Protein AF-A0AAV7LWK9-F1 (afdb_monomer_lite)

Foldseek 3Di:
DDDDDDDPDAPEDPDPDEAEDPDADEHEYEEAAADHYEEAHEYHYEYAYEAEYEYAEEAEYEYAEHYEYEYAEEYEYEYAEHYEYEYAYEYAYEYAYEYHYEYAEEYAYEYAYEYAYEYAEEYAYEYAEAYDYEYAYADDYEYAAYDDYDYNYHDDYDYNHD

Organism: Pleurodeles waltl (NCBI:txid8319)

Secondary structure (DSSP, 8-state):
----------EE---SS-EE--SSS-EEEEESSEEEEEESSEEEEEESSEEEEEESSEEEEEESSEEEEEESSEEEEEESSEEEEEESSEEEEEESSEEEEEESSEEEEEESSEEEEEESSEEEEEESSEEEEEESSEEEEEESSEEEEEESSEEEEEE---

Sequence (162 aa):
MGVESSQPWGVESSQPWGVESLRQWELKAHDNGELKARDNGELKAQDNGELKARDNGELKARDNGESKAHSNGESKAHNNGGLKAHNNGELKAHNNGELKAHNNGE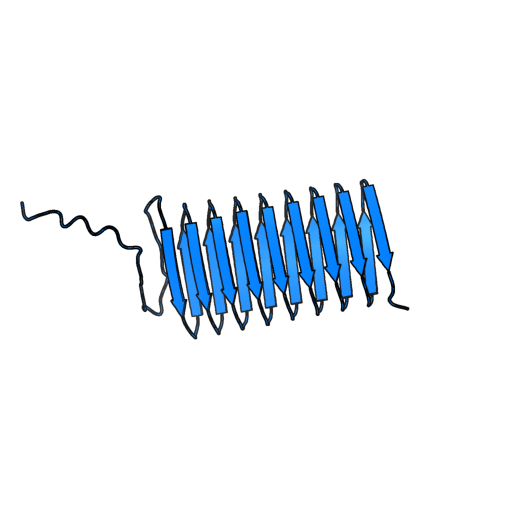LKAHNNGELKAHNNGELKAHNNGKLKAHNNGKLKAHDNGKLKAHDNGELKAHDNGS

pLDDT: mean 87.32, std 18.82, range [26.05, 98.88]

Radius of gyration: 17.47 Å; chains: 1; bounding box: 36×20×72 Å

Structure (mmCIF, N/CA/C/O backbone):
data_AF-A0AAV7LWK9-F1
#
_entry.id   AF-A0AAV7LWK9-F1
#
loop_
_atom_site.group_PDB
_atom_site.id
_atom_site.type_symbol
_atom_site.label_atom_id
_atom_site.label_alt_id
_atom_site.label_comp_id
_atom_site.label_asym_id
_atom_site.label_entity_id
_atom_site.label_seq_id
_atom_site.pdbx_PDB_ins_code
_atom_site.Cartn_x
_atom_site.Cartn_y
_atom_site.Cartn_z
_atom_site.occupancy
_atom_site.B_iso_or_equiv
_atom_site.auth_seq_id
_atom_site.auth_comp_id
_atom_site.auth_asym_id
_atom_site.auth_atom_id
_atom_site.pdbx_PDB_model_num
ATOM 1 N N . MET A 1 1 ? -11.346 1.514 47.534 1.00 40.06 1 MET A N 1
ATOM 2 C CA . MET A 1 1 ? -10.363 0.411 47.597 1.00 40.06 1 MET A CA 1
ATOM 3 C C . MET A 1 1 ? -11.119 -0.879 47.368 1.00 40.06 1 MET A C 1
ATOM 5 O O . MET A 1 1 ? -12.042 -1.154 48.119 1.00 40.06 1 MET A O 1
ATOM 9 N N . GLY A 1 2 ? -10.805 -1.593 46.293 1.00 26.05 2 GLY A N 1
ATOM 10 C CA . GLY A 1 2 ? -11.549 -2.780 45.882 1.00 26.05 2 GLY A CA 1
ATOM 11 C C . GLY A 1 2 ? -10.936 -3.384 44.629 1.00 26.05 2 GLY A C 1
ATOM 12 O O . GLY A 1 2 ? -11.475 -3.205 43.551 1.00 26.05 2 GLY A O 1
ATOM 13 N N . VAL A 1 3 ? -9.773 -4.008 44.840 1.00 27.72 3 VAL A N 1
ATOM 14 C CA . VAL A 1 3 ? -9.088 -5.034 44.034 1.00 27.72 3 VAL A CA 1
ATOM 15 C C . VAL A 1 3 ? -8.995 -4.843 42.513 1.00 27.72 3 VAL A C 1
ATOM 17 O O . VAL A 1 3 ? -9.904 -5.160 41.753 1.00 27.72 3 VAL A O 1
ATOM 20 N N . GLU A 1 4 ? -7.794 -4.437 42.086 1.00 40.06 4 GLU A N 1
ATOM 21 C CA . GLU A 1 4 ? -7.224 -4.788 40.785 1.00 40.06 4 GLU A CA 1
ATOM 22 C C . GLU A 1 4 ? -7.320 -6.303 40.565 1.00 40.06 4 GLU A C 1
ATOM 24 O O . GLU A 1 4 ? -6.665 -7.088 41.252 1.00 40.06 4 GLU A O 1
ATOM 29 N N . SER A 1 5 ? -8.108 -6.719 39.577 1.00 33.31 5 SER A N 1
ATOM 30 C CA . SER A 1 5 ? -7.936 -8.019 38.941 1.00 33.31 5 SER A CA 1
ATOM 31 C C . SER A 1 5 ? -7.126 -7.822 37.663 1.00 33.31 5 SER A C 1
ATOM 33 O O . SER A 1 5 ? -7.665 -7.473 36.612 1.00 33.31 5 SER A O 1
ATOM 35 N N . SER A 1 6 ? -5.816 -8.029 37.765 1.00 41.44 6 SER A N 1
ATOM 36 C CA . SER A 1 6 ? -4.917 -8.186 36.624 1.00 41.44 6 SER A CA 1
ATOM 37 C C . SER A 1 6 ? -5.345 -9.406 35.802 1.00 41.44 6 SER A C 1
ATOM 39 O O . SER A 1 6 ? -5.048 -10.540 36.172 1.00 41.44 6 SER A O 1
ATOM 41 N N . GLN A 1 7 ? -6.062 -9.193 34.698 1.00 33.03 7 GLN A N 1
ATOM 42 C CA . GLN A 1 7 ? -6.327 -10.233 33.700 1.00 33.03 7 GLN A CA 1
ATOM 43 C C . GLN A 1 7 ? -5.362 -10.054 32.513 1.00 33.03 7 GLN A C 1
ATOM 45 O O . GLN A 1 7 ? -5.344 -8.976 31.922 1.00 33.03 7 GLN A O 1
ATOM 50 N N . PRO A 1 8 ? -4.556 -11.069 32.141 1.00 35.97 8 PRO A N 1
ATOM 51 C CA . PRO A 1 8 ? -3.553 -10.954 31.078 1.00 35.97 8 PRO A CA 1
ATOM 52 C C . PRO A 1 8 ? -4.106 -11.237 29.666 1.00 35.97 8 PRO A C 1
ATOM 54 O O . PRO A 1 8 ? -3.385 -11.753 28.819 1.00 35.97 8 PRO A O 1
ATOM 57 N N . TRP A 1 9 ? -5.375 -10.935 29.385 1.00 37.12 9 TRP A N 1
ATOM 58 C CA . TRP A 1 9 ? -6.036 -11.396 28.159 1.00 37.12 9 TRP A CA 1
ATOM 59 C C . TRP A 1 9 ? -6.516 -10.219 27.310 1.00 37.12 9 TRP A C 1
ATOM 61 O O . TRP A 1 9 ? -7.123 -9.283 27.827 1.00 37.12 9 TRP A O 1
ATOM 71 N N . GLY A 1 10 ? -6.179 -10.262 26.015 1.00 42.91 10 GLY A N 1
ATOM 72 C CA . GLY A 1 10 ? -6.539 -9.254 25.019 1.00 42.91 10 GLY A CA 1
ATOM 73 C C . GLY A 1 10 ? -8.038 -8.956 25.004 1.00 42.91 10 GLY A C 1
ATOM 74 O O . GLY A 1 10 ? -8.858 -9.792 25.378 1.00 42.91 10 GLY A O 1
ATOM 75 N N . VAL A 1 11 ? -8.392 -7.743 24.583 1.00 46.84 11 VAL A N 1
ATOM 76 C CA . VAL A 1 11 ? -9.791 -7.319 24.478 1.00 46.84 11 VAL A CA 1
ATOM 77 C C . VAL A 1 11 ? -10.454 -8.122 23.358 1.00 46.84 11 VAL A C 1
ATOM 79 O O . VAL A 1 11 ? -10.300 -7.789 22.192 1.00 46.84 11 VAL A O 1
ATOM 82 N N . GLU A 1 12 ? -11.165 -9.192 23.705 1.00 43.50 12 GLU A N 1
ATOM 83 C CA . GLU A 1 12 ? -12.074 -9.907 22.810 1.00 43.50 12 GLU A CA 1
ATOM 84 C C . GLU A 1 12 ? -13.442 -9.226 22.911 1.00 43.50 12 GLU A C 1
ATOM 86 O O . GLU A 1 12 ? -14.272 -9.567 23.751 1.00 43.50 12 GLU A O 1
ATOM 91 N N . SER A 1 13 ? -13.666 -8.178 22.119 1.00 49.72 13 SER A N 1
ATOM 92 C CA . SER A 1 13 ? -14.968 -7.512 22.083 1.00 49.72 13 SER A CA 1
ATOM 93 C C . SER A 1 13 ? -15.771 -8.004 20.883 1.00 49.72 13 SER A C 1
ATOM 95 O O . SER A 1 13 ? -15.503 -7.622 19.747 1.00 49.72 13 SER A O 1
ATOM 97 N N . SER A 1 14 ? -16.810 -8.793 21.141 1.00 45.31 14 SER A N 1
ATOM 98 C CA . SER A 1 14 ? -17.858 -9.152 20.172 1.00 45.31 14 SER A CA 1
ATOM 99 C C . SER A 1 14 ? -18.871 -8.015 19.940 1.00 45.31 14 SER A C 1
ATOM 101 O O . SER A 1 14 ? -20.037 -8.273 19.645 1.00 45.31 14 SER A O 1
ATOM 103 N N . GLN A 1 15 ? -18.482 -6.754 20.168 1.00 42.41 15 GLN A N 1
ATOM 104 C CA . GLN A 1 15 ? -19.401 -5.620 20.078 1.00 42.41 15 GLN A CA 1
ATOM 105 C C . GLN A 1 15 ? -19.368 -5.003 18.670 1.00 42.41 15 GLN A C 1
ATOM 107 O O . GLN A 1 15 ? -18.287 -4.669 18.189 1.00 42.41 15 GLN A O 1
ATOM 112 N N . PRO A 1 16 ? -20.534 -4.770 18.037 1.00 40.03 16 PRO A N 1
ATOM 113 C CA . PRO A 1 16 ? -20.647 -4.303 16.648 1.00 40.03 16 PRO A CA 1
ATOM 114 C C . PRO A 1 16 ? -20.250 -2.828 16.436 1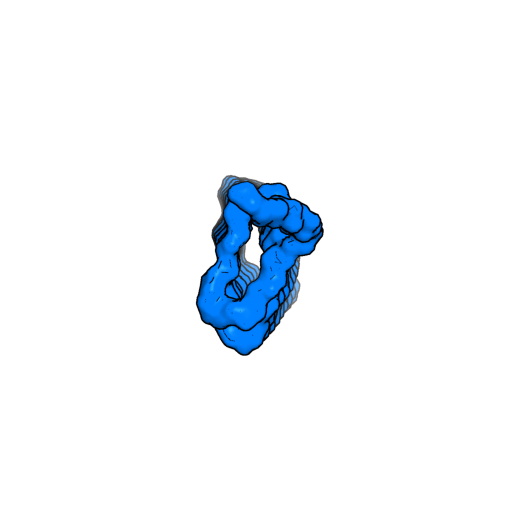.00 40.03 16 PRO A C 1
ATOM 116 O O . PRO A 1 16 ? -20.490 -2.258 15.375 1.00 40.03 16 PRO A O 1
ATOM 119 N N . TRP A 1 17 ? -19.661 -2.173 17.442 1.00 48.56 17 TRP A N 1
ATOM 120 C CA . TRP A 1 17 ? -19.288 -0.762 17.386 1.00 48.56 17 TRP A CA 1
ATOM 121 C C . TRP A 1 17 ? -17.889 -0.566 17.972 1.00 48.56 17 TRP A C 1
ATOM 123 O O . TRP A 1 17 ? -17.726 -0.580 19.184 1.00 48.56 17 TRP A O 1
ATOM 133 N N . GLY A 1 18 ? -16.904 -0.355 17.091 1.00 59.62 18 GLY A N 1
ATOM 134 C CA . GLY A 1 18 ? -15.589 0.225 17.394 1.00 59.62 18 GLY A CA 1
ATOM 135 C C . GLY A 1 18 ? -14.791 -0.447 18.514 1.00 59.62 18 GLY A C 1
ATOM 136 O O . GLY A 1 18 ? -14.913 -0.074 19.674 1.00 59.62 18 GLY A O 1
ATOM 137 N N . VAL A 1 19 ? -13.883 -1.350 18.151 1.00 71.19 19 VAL A N 1
ATOM 138 C CA . VAL A 1 19 ? -12.895 -1.914 19.074 1.00 71.19 19 VAL A CA 1
ATOM 139 C C . VAL A 1 19 ? -11.681 -0.987 19.138 1.00 71.19 19 VAL A C 1
ATOM 141 O O . VAL A 1 19 ? -10.994 -0.775 18.138 1.00 71.19 19 VAL A O 1
ATOM 144 N N . GLU A 1 20 ? -11.399 -0.412 20.301 1.00 63.84 20 GLU A N 1
ATOM 145 C CA . GLU A 1 20 ? -10.226 0.440 20.515 1.00 63.84 20 GLU A CA 1
ATOM 146 C C . GLU A 1 20 ? -9.436 -0.079 21.713 1.00 63.84 20 GLU A C 1
ATOM 148 O O . GLU A 1 20 ? -9.957 -0.196 22.823 1.00 63.84 20 GLU A O 1
ATOM 153 N N . SER A 1 21 ? -8.169 -0.408 21.484 1.00 62.38 21 SER A N 1
ATOM 154 C CA . SER A 1 21 ? -7.229 -0.752 22.542 1.00 62.38 21 SER A CA 1
ATOM 155 C C . SER A 1 21 ? -6.316 0.441 22.794 1.00 62.38 21 SER A C 1
ATOM 157 O O . SER A 1 21 ? -5.627 0.944 21.908 1.00 62.38 21 SER A O 1
ATOM 159 N N . LEU A 1 22 ? -6.323 0.908 24.042 1.00 54.94 22 LEU A N 1
ATOM 160 C CA . LEU A 1 22 ? -5.437 1.964 24.533 1.00 54.94 22 LEU A CA 1
ATOM 161 C C . LEU A 1 22 ? -4.158 1.394 25.176 1.00 54.94 22 LEU A C 1
ATOM 163 O O . LEU A 1 22 ? -3.396 2.152 25.776 1.00 54.94 22 LEU A O 1
ATOM 167 N N . ARG A 1 23 ? -3.927 0.070 25.120 1.00 52.72 23 ARG A N 1
ATOM 168 C CA . ARG A 1 23 ? -2.820 -0.598 25.830 1.00 52.72 23 ARG A CA 1
ATOM 169 C C . ARG A 1 23 ? -1.819 -1.266 24.881 1.00 52.72 23 ARG A C 1
ATOM 171 O O . ARG A 1 23 ? -2.167 -1.803 23.844 1.00 52.72 23 ARG A O 1
ATOM 178 N N . GLN A 1 24 ? -0.559 -1.229 25.315 1.00 55.53 24 GLN A N 1
ATOM 179 C CA . GLN A 1 24 ? 0.690 -1.516 24.591 1.00 55.53 24 GLN A CA 1
ATOM 180 C C . GLN A 1 24 ? 0.992 -2.994 24.255 1.00 55.53 24 GLN A C 1
ATOM 182 O O . GLN A 1 24 ? 2.165 -3.350 24.190 1.00 55.53 24 GLN A O 1
ATOM 187 N N . TRP A 1 25 ? 0.005 -3.878 24.079 1.00 71.50 25 TRP A N 1
ATOM 188 C CA . TRP A 1 25 ? 0.323 -5.313 23.962 1.00 71.50 25 TRP A CA 1
ATOM 189 C C . TRP A 1 25 ? -0.312 -5.997 22.752 1.00 71.50 25 TRP A C 1
ATOM 191 O O . TRP A 1 25 ? 0.409 -6.286 21.806 1.00 71.50 25 TRP A O 1
ATOM 201 N N . GLU A 1 26 ? -1.621 -6.260 22.755 1.00 82.69 26 GLU A N 1
ATOM 202 C CA . GLU A 1 26 ? -2.279 -6.969 21.650 1.00 82.69 26 GLU A CA 1
ATOM 203 C C . GLU A 1 26 ? -3.805 -6.755 21.673 1.00 82.69 26 GLU A C 1
ATOM 205 O O . GLU A 1 26 ? -4.447 -6.937 22.714 1.00 82.69 26 GLU A O 1
ATOM 210 N N . LEU A 1 27 ? -4.401 -6.434 20.521 1.00 86.12 27 LEU A N 1
ATOM 211 C CA . LEU A 1 27 ? -5.844 -6.362 20.291 1.00 86.12 27 LEU A CA 1
ATOM 212 C C . LEU A 1 27 ? -6.286 -7.449 19.308 1.00 86.12 27 LEU A C 1
ATOM 214 O O . LEU A 1 27 ? -5.740 -7.562 18.211 1.00 86.12 27 LEU A O 1
ATOM 218 N N . LYS A 1 28 ? -7.311 -8.228 19.671 1.00 87.75 28 LYS A N 1
ATOM 219 C CA . LYS A 1 28 ? -7.934 -9.225 18.788 1.00 87.75 28 LYS A CA 1
ATOM 220 C C . LYS A 1 28 ? -9.386 -8.860 18.545 1.00 87.75 28 LYS A C 1
ATOM 222 O O . LYS A 1 28 ? -10.145 -8.724 19.494 1.00 87.75 28 LYS A O 1
ATOM 227 N N . ALA A 1 29 ? -9.786 -8.750 17.287 1.00 84.31 29 ALA A N 1
ATOM 228 C CA . ALA A 1 29 ? -11.170 -8.459 16.944 1.00 84.31 29 ALA A CA 1
ATOM 229 C C . ALA A 1 29 ? -11.671 -9.369 15.820 1.00 84.31 29 ALA A C 1
ATOM 231 O O . ALA A 1 29 ? -10.931 -9.665 14.879 1.00 84.31 29 ALA A O 1
ATOM 232 N N . HIS A 1 30 ? -12.922 -9.809 15.945 1.00 86.56 30 HIS A N 1
ATOM 233 C CA . HIS A 1 30 ? -13.611 -10.642 14.967 1.00 86.56 30 HIS A CA 1
ATOM 234 C C . HIS A 1 30 ? -15.036 -10.126 14.754 1.00 86.56 30 HIS A C 1
ATOM 236 O O . HIS A 1 30 ? -15.761 -9.948 15.733 1.00 86.56 30 HIS A O 1
ATOM 242 N N . ASP A 1 31 ? -15.458 -9.948 13.504 1.00 84.75 31 ASP A N 1
ATOM 243 C CA . ASP A 1 31 ? -16.850 -9.649 13.151 1.00 84.75 31 ASP A CA 1
ATOM 244 C C . ASP A 1 31 ? -17.251 -10.328 11.824 1.00 84.75 31 ASP A C 1
ATOM 246 O O . ASP A 1 31 ? -16.424 -10.875 11.096 1.00 84.75 31 ASP A O 1
ATOM 250 N N . ASN A 1 32 ? -18.552 -10.364 11.542 1.00 85.31 32 ASN A N 1
ATOM 251 C CA . ASN A 1 32 ? -19.128 -10.828 10.279 1.00 85.31 32 ASN A CA 1
ATOM 252 C C . ASN A 1 32 ? -19.861 -9.703 9.521 1.00 85.31 32 ASN A C 1
ATOM 254 O O . ASN A 1 32 ? -20.560 -9.987 8.547 1.00 85.31 32 ASN A O 1
ATOM 258 N N . GLY A 1 33 ? -19.768 -8.461 10.001 1.00 88.19 33 GLY A N 1
ATOM 259 C CA . GLY A 1 33 ? -20.534 -7.313 9.527 1.00 88.19 33 GLY A CA 1
ATOM 260 C C . GLY A 1 33 ? -19.651 -6.109 9.217 1.00 88.19 33 GLY A C 1
ATOM 261 O O . GLY A 1 33 ? -19.226 -5.940 8.079 1.00 88.19 33 GLY A O 1
ATOM 262 N N . GLU A 1 34 ? -19.428 -5.239 10.202 1.00 89.69 34 GLU A N 1
ATOM 263 C CA . GLU A 1 34 ? -18.542 -4.078 10.059 1.00 89.69 34 GLU A CA 1
ATOM 264 C C . GLU A 1 34 ? -17.601 -3.995 11.264 1.00 89.69 34 GLU A C 1
ATOM 266 O O . GLU A 1 34 ? -17.961 -3.489 12.332 1.00 89.69 34 GLU A O 1
ATOM 271 N N . LEU A 1 35 ? -16.340 -4.371 11.060 1.00 86.56 35 LEU A N 1
ATOM 272 C CA . LEU A 1 35 ? -15.315 -4.261 12.085 1.00 86.56 35 LEU A CA 1
ATOM 273 C C . LEU A 1 35 ? -14.551 -2.939 11.972 1.00 86.56 35 LEU A C 1
ATOM 275 O O . LEU A 1 35 ? -13.804 -2.700 11.025 1.00 86.56 35 LEU A O 1
ATOM 279 N N . LYS A 1 36 ? -14.640 -2.090 12.999 1.00 91.06 36 LYS A N 1
ATOM 280 C CA . LYS A 1 36 ? -13.733 -0.944 13.187 1.00 91.06 36 LYS A CA 1
ATOM 281 C C . LYS A 1 36 ? -12.759 -1.257 14.316 1.00 91.06 36 LYS A C 1
ATOM 283 O O . LYS A 1 36 ? -13.210 -1.446 15.439 1.00 91.06 36 LYS A O 1
ATOM 288 N N . ALA A 1 37 ? -11.456 -1.265 14.040 1.00 87.31 37 ALA A N 1
ATOM 289 C CA . ALA A 1 37 ? -10.427 -1.572 15.032 1.00 87.31 37 ALA A CA 1
ATOM 290 C C . ALA A 1 37 ? -9.302 -0.525 15.058 1.00 87.31 37 ALA A C 1
ATOM 292 O O . ALA A 1 37 ? -8.859 -0.047 14.005 1.00 87.31 37 ALA A O 1
ATOM 293 N N . ARG A 1 38 ? -8.844 -0.163 16.261 1.00 89.62 38 ARG A N 1
ATOM 294 C CA . ARG A 1 38 ? -7.709 0.743 16.487 1.00 89.62 38 ARG A CA 1
ATOM 295 C C . ARG A 1 38 ? -6.779 0.216 17.574 1.00 89.62 38 ARG A C 1
ATOM 297 O O . ARG A 1 38 ? -7.254 -0.103 18.662 1.00 89.62 38 ARG A O 1
ATOM 304 N N . ASP A 1 39 ? -5.482 0.181 17.289 1.00 87.75 39 ASP A N 1
ATOM 305 C CA . ASP A 1 39 ? -4.450 -0.219 18.251 1.00 87.75 39 ASP A CA 1
ATOM 306 C C . ASP A 1 39 ? -3.141 0.571 18.052 1.00 87.75 39 ASP A C 1
ATOM 308 O O . ASP A 1 39 ? -2.947 1.254 17.043 1.00 87.75 39 ASP A O 1
ATOM 312 N N . ASN A 1 40 ? -2.257 0.520 19.050 1.00 87.50 40 ASN A N 1
ATOM 313 C CA . ASN A 1 40 ? -0.925 1.134 19.006 1.00 87.50 40 ASN A CA 1
ATOM 314 C C . ASN A 1 40 ? 0.220 0.117 19.191 1.00 87.50 40 ASN A C 1
ATOM 316 O O . ASN A 1 40 ? 1.374 0.534 19.295 1.00 87.50 40 ASN A O 1
ATOM 320 N N . GLY A 1 41 ? -0.085 -1.176 19.298 1.00 88.56 41 GLY A N 1
ATOM 321 C CA . GLY A 1 41 ? 0.846 -2.269 19.564 1.00 88.56 41 GLY A CA 1
ATOM 322 C C . GLY A 1 41 ? 0.753 -3.358 18.497 1.00 88.56 41 GLY A C 1
ATOM 323 O O . GLY A 1 41 ? 1.435 -3.272 17.481 1.00 88.56 41 GLY A O 1
ATOM 324 N N . GLU A 1 42 ? -0.050 -4.393 18.738 1.00 91.44 42 GLU A N 1
ATOM 325 C CA . GLU A 1 42 ? -0.328 -5.453 17.764 1.00 91.44 42 GLU A CA 1
ATOM 326 C C . GLU A 1 42 ? -1.844 -5.617 17.584 1.00 91.44 42 GLU A C 1
ATOM 328 O O . GLU A 1 42 ? -2.541 -6.073 18.490 1.00 91.44 42 GLU A O 1
ATOM 333 N N . LEU A 1 43 ? -2.363 -5.342 16.386 1.00 91.69 43 LEU A N 1
ATOM 334 C CA . LEU A 1 43 ? -3.759 -5.581 16.022 1.00 91.69 43 LEU A CA 1
ATOM 335 C C . LEU A 1 43 ? -3.900 -6.839 15.164 1.00 91.69 43 LEU A C 1
ATOM 337 O O . LEU A 1 43 ? -3.430 -6.896 14.030 1.00 91.69 43 LEU A O 1
ATOM 341 N N . LYS A 1 44 ? -4.654 -7.819 15.655 1.00 93.94 44 LYS A N 1
ATOM 342 C CA . LYS A 1 44 ? -5.145 -8.975 14.897 1.00 93.94 44 LYS A CA 1
ATOM 343 C C . LYS A 1 44 ? -6.644 -8.821 14.624 1.00 93.94 44 LYS A C 1
ATOM 345 O O . LYS A 1 44 ? -7.460 -8.991 15.524 1.00 93.94 44 LYS A O 1
ATOM 350 N N . ALA A 1 45 ? -7.011 -8.537 13.379 1.00 91.50 45 ALA A N 1
ATOM 351 C CA . ALA A 1 45 ? -8.402 -8.374 12.958 1.00 91.50 45 ALA A CA 1
ATOM 352 C C . ALA A 1 45 ? -8.828 -9.477 11.981 1.00 91.50 45 ALA A C 1
ATOM 354 O O . ALA A 1 45 ? -8.091 -9.818 11.050 1.00 91.50 45 ALA A O 1
ATOM 355 N N . GLN A 1 46 ? -10.022 -10.021 12.192 1.00 92.19 46 GLN A N 1
ATOM 356 C CA . GLN A 1 46 ? -10.687 -10.957 11.293 1.00 92.19 46 GLN A CA 1
ATOM 357 C C . GLN A 1 46 ? -12.087 -10.431 10.983 1.00 92.19 46 GLN A C 1
ATOM 359 O O . GLN A 1 46 ? -12.825 -10.095 11.900 1.00 92.19 46 GLN A O 1
ATOM 364 N N . ASP A 1 47 ? -12.447 -10.328 9.712 1.00 90.25 47 ASP A N 1
ATOM 365 C CA . ASP A 1 47 ? -13.773 -9.858 9.319 1.00 90.25 47 ASP A CA 1
ATOM 366 C C . ASP A 1 47 ? -14.287 -10.600 8.079 1.00 90.25 47 ASP A C 1
ATOM 368 O O . ASP A 1 47 ? -13.506 -11.138 7.292 1.00 90.25 47 ASP A O 1
ATOM 372 N N . ASN A 1 48 ? -15.608 -10.668 7.919 1.00 89.19 48 ASN A N 1
ATOM 373 C CA . ASN A 1 48 ? -16.243 -11.234 6.724 1.00 89.19 48 ASN A CA 1
ATOM 374 C C . ASN A 1 48 ? -17.080 -10.212 5.931 1.00 89.19 48 ASN A C 1
ATOM 376 O O . ASN A 1 48 ? -17.745 -10.611 4.973 1.00 89.19 48 ASN A O 1
ATOM 380 N N . GLY A 1 49 ? -17.070 -8.932 6.314 1.00 92.06 49 GLY A N 1
ATOM 381 C CA . GLY A 1 49 ? -17.898 -7.873 5.739 1.00 92.06 49 GLY A CA 1
ATOM 382 C C . GLY A 1 49 ? -17.088 -6.630 5.352 1.00 92.06 49 GLY A C 1
ATOM 383 O O . GLY A 1 49 ? -16.501 -6.599 4.270 1.00 92.06 49 GLY A O 1
ATOM 384 N N . GLU A 1 50 ? -17.118 -5.573 6.171 1.00 94.31 50 GLU A N 1
ATOM 385 C CA . GLU A 1 50 ? -16.253 -4.395 6.011 1.00 94.31 50 GLU A CA 1
ATOM 386 C C . GLU A 1 50 ? -15.296 -4.201 7.205 1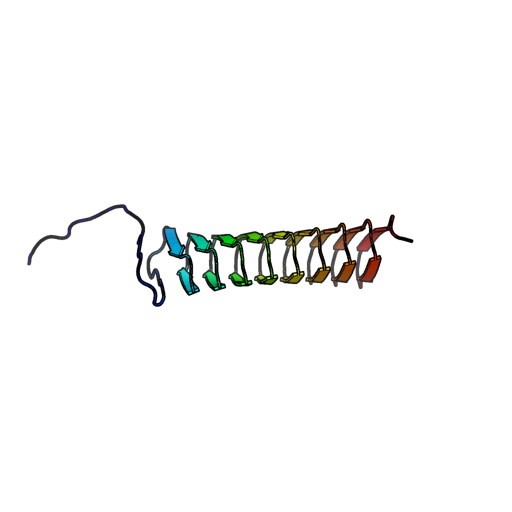.00 94.31 50 GLU A C 1
ATOM 388 O O . GLU A 1 50 ? -15.704 -3.805 8.300 1.00 94.31 50 GLU A O 1
ATOM 393 N N . LEU A 1 51 ? -13.988 -4.325 6.959 1.00 94.69 51 LEU A N 1
ATOM 394 C CA . LEU A 1 51 ? -12.931 -4.051 7.933 1.00 94.69 51 LEU A CA 1
ATOM 395 C C . LEU A 1 51 ? -12.350 -2.639 7.773 1.00 94.69 51 LEU A C 1
ATOM 397 O O . LEU A 1 51 ? -11.832 -2.259 6.723 1.00 94.69 51 LEU A O 1
ATOM 401 N N . LYS A 1 52 ? -12.300 -1.874 8.862 1.00 96.56 52 LYS A N 1
ATOM 402 C CA . LYS A 1 52 ? -11.586 -0.593 8.986 1.00 96.56 52 LYS A CA 1
ATOM 403 C C . LYS A 1 52 ? -10.587 -0.673 10.139 1.00 96.56 52 LYS A C 1
ATOM 405 O O . LYS A 1 52 ? -10.957 -0.481 11.296 1.00 96.56 52 LYS A O 1
ATOM 410 N N . ALA A 1 53 ? -9.316 -0.900 9.823 1.00 94.12 53 ALA A N 1
ATOM 411 C CA . ALA A 1 53 ? -8.241 -1.020 10.805 1.00 94.12 53 ALA A CA 1
ATOM 412 C C . ALA A 1 53 ? -7.301 0.195 10.779 1.00 94.12 53 ALA A C 1
ATOM 414 O O . ALA A 1 53 ? -6.907 0.677 9.710 1.00 94.12 53 ALA A O 1
ATOM 415 N N . ARG A 1 54 ? -6.914 0.681 11.961 1.00 94.00 54 ARG A N 1
ATOM 416 C CA . ARG A 1 54 ? -5.794 1.615 12.136 1.00 94.00 54 ARG A CA 1
ATOM 417 C C . ARG A 1 54 ? -4.846 1.083 13.194 1.00 94.00 54 ARG A C 1
ATOM 419 O O . ARG A 1 54 ? -5.295 0.749 14.282 1.00 94.00 54 ARG A O 1
ATOM 426 N N . ASP A 1 55 ? -3.564 1.044 12.885 1.00 92.25 55 ASP A N 1
ATOM 427 C CA . ASP 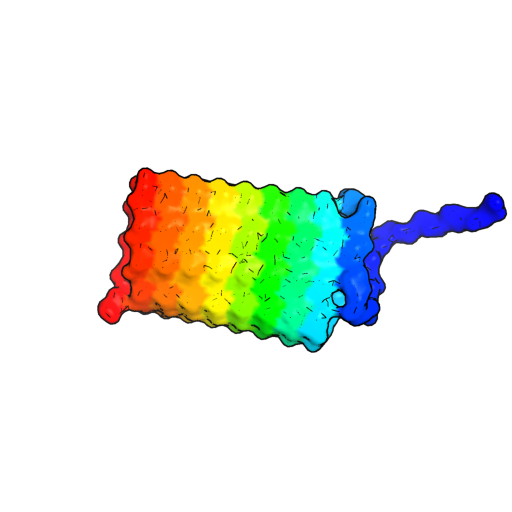A 1 55 ? -2.567 0.506 13.800 1.00 92.25 55 ASP A CA 1
ATOM 428 C C . ASP A 1 55 ? -1.235 1.260 13.696 1.00 92.25 55 ASP A C 1
ATOM 430 O O . ASP A 1 55 ? -0.824 1.666 12.610 1.00 92.25 55 ASP A O 1
ATOM 434 N N . ASN A 1 56 ? -0.556 1.476 14.819 1.00 91.38 56 ASN A N 1
ATOM 435 C CA . ASN A 1 56 ? 0.755 2.134 14.830 1.00 91.38 56 ASN A CA 1
ATOM 436 C C . ASN A 1 56 ? 1.940 1.170 15.003 1.00 91.38 56 ASN A C 1
ATOM 438 O O . ASN A 1 56 ? 3.078 1.630 14.909 1.00 91.38 56 ASN A O 1
ATOM 442 N N . GLY A 1 57 ? 1.698 -0.123 15.230 1.00 91.69 57 GLY A N 1
ATOM 443 C CA . GLY A 1 57 ? 2.728 -1.142 15.423 1.00 91.69 57 GLY A CA 1
ATOM 444 C C . GLY A 1 57 ? 2.650 -2.252 14.372 1.00 91.69 57 GLY A C 1
ATOM 445 O O . GLY A 1 57 ? 3.084 -2.041 13.236 1.00 91.69 57 GLY A O 1
ATOM 446 N N . GLU A 1 58 ? 2.169 -3.440 14.751 1.00 95.31 58 GLU A N 1
ATOM 447 C CA . GLU A 1 58 ? 1.939 -4.562 13.831 1.00 95.31 58 GLU A CA 1
ATOM 448 C C . GLU A 1 58 ? 0.442 -4.828 13.581 1.00 95.31 58 GLU A C 1
ATOM 450 O O . GLU A 1 58 ? -0.297 -5.253 14.467 1.00 95.31 58 GLU A O 1
ATOM 455 N N . LEU A 1 59 ? 0.010 -4.715 12.323 1.00 96.69 59 LEU A N 1
ATOM 456 C CA . LEU A 1 59 ? -1.337 -5.071 11.876 1.00 96.69 59 LEU A CA 1
ATOM 457 C C . LEU A 1 59 ? -1.348 -6.419 11.153 1.00 96.69 59 LEU A C 1
ATOM 459 O O . LEU A 1 59 ? -0.752 -6.573 10.090 1.00 96.69 59 LEU A O 1
ATOM 463 N N . LYS A 1 60 ? -2.134 -7.370 11.646 1.00 97.94 60 LYS A N 1
ATOM 464 C CA . LYS A 1 60 ? -2.468 -8.636 10.985 1.00 97.94 60 LYS A CA 1
ATOM 465 C C . LYS A 1 60 ? -3.966 -8.669 10.682 1.00 97.94 60 LYS A C 1
ATOM 467 O O . LYS A 1 60 ? -4.778 -8.839 11.586 1.00 97.94 60 LYS A O 1
ATOM 472 N N . ALA A 1 61 ? -4.334 -8.541 9.412 1.00 96.75 61 ALA A N 1
ATOM 473 C CA . ALA A 1 61 ? -5.726 -8.524 8.967 1.00 96.75 61 ALA A CA 1
ATOM 474 C C . ALA A 1 61 ? -6.058 -9.735 8.084 1.00 96.75 61 ALA A C 1
ATOM 476 O O . ALA A 1 61 ? -5.313 -10.068 7.155 1.00 96.75 61 ALA A O 1
ATOM 477 N N . ARG A 1 62 ? -7.199 -10.375 8.349 1.00 97.69 62 ARG A N 1
ATOM 478 C CA . ARG A 1 62 ? -7.851 -11.319 7.433 1.00 97.69 62 ARG A CA 1
ATOM 479 C C . ARG A 1 62 ? -9.261 -10.830 7.161 1.00 97.69 62 ARG A C 1
ATOM 481 O O . ARG A 1 62 ? -10.008 -10.625 8.107 1.00 97.69 62 ARG A O 1
ATOM 488 N N . ASP A 1 63 ? -9.603 -10.644 5.898 1.00 95.56 63 ASP A N 1
ATOM 489 C CA . ASP A 1 63 ? -10.921 -10.148 5.519 1.00 95.56 63 ASP A CA 1
ATOM 490 C C . ASP A 1 63 ? -11.437 -10.831 4.247 1.00 95.56 63 ASP A C 1
ATOM 492 O O . ASP A 1 63 ? -10.679 -11.072 3.305 1.00 95.56 63 ASP A O 1
ATOM 496 N N . ASN A 1 64 ? -12.724 -11.161 4.215 1.00 94.44 64 ASN A N 1
ATOM 497 C CA . ASN A 1 64 ? -13.369 -11.725 3.030 1.00 94.44 64 ASN A CA 1
ATOM 498 C C . ASN A 1 64 ? -14.116 -10.687 2.178 1.00 94.44 64 ASN A C 1
ATOM 500 O O . ASN A 1 64 ? -14.471 -11.015 1.045 1.00 94.44 64 ASN A O 1
ATOM 504 N N . GLY A 1 65 ? -14.327 -9.467 2.678 1.00 95.56 65 GLY A N 1
ATOM 505 C CA . GLY A 1 65 ? -15.065 -8.416 1.982 1.00 95.56 65 GLY A CA 1
ATOM 506 C C . GLY A 1 65 ? -14.217 -7.191 1.631 1.00 95.56 65 GLY A C 1
ATOM 507 O O . GLY A 1 65 ? -13.260 -7.282 0.855 1.00 95.56 65 GLY A O 1
ATOM 508 N N . GLU A 1 66 ? -14.637 -6.017 2.106 1.00 97.56 66 GLU A N 1
ATOM 509 C CA . GLU A 1 66 ? -13.928 -4.753 1.887 1.00 97.56 66 GLU A CA 1
ATOM 510 C C . GLU A 1 66 ? -13.068 -4.368 3.094 1.00 97.56 66 GLU A C 1
ATOM 512 O O . GLU A 1 66 ? -13.577 -4.081 4.173 1.00 97.56 66 GLU A O 1
ATOM 517 N N . SER A 1 67 ? -11.762 -4.199 2.889 1.00 97.38 67 SER A N 1
ATOM 518 C CA . SER A 1 67 ? -10.836 -3.759 3.928 1.00 97.38 67 SER A CA 1
ATOM 519 C C . SER A 1 67 ? -10.199 -2.408 3.621 1.00 97.38 67 SER A C 1
ATOM 521 O O . SER A 1 67 ? -9.720 -2.129 2.516 1.00 97.38 67 SER A O 1
ATOM 523 N N . LYS A 1 68 ? -10.135 -1.562 4.648 1.00 98.44 68 LYS A N 1
ATOM 524 C CA . LYS A 1 68 ? -9.359 -0.323 4.706 1.00 98.44 68 LYS A CA 1
ATOM 525 C C . LYS A 1 68 ? -8.386 -0.421 5.873 1.00 98.44 68 LYS A C 1
ATOM 527 O O . LYS A 1 68 ? -8.805 -0.467 7.028 1.00 98.44 68 LYS A O 1
ATOM 532 N N . ALA A 1 69 ? -7.095 -0.402 5.570 1.00 97.31 69 ALA A N 1
ATOM 533 C CA . ALA A 1 69 ? -6.028 -0.491 6.556 1.00 97.31 69 ALA A CA 1
ATOM 534 C C . ALA A 1 69 ? -5.130 0.750 6.505 1.00 97.31 69 ALA A C 1
ATOM 536 O O . ALA A 1 69 ? -4.646 1.139 5.439 1.00 97.31 69 ALA A O 1
ATOM 537 N N . HIS A 1 70 ? -4.883 1.347 7.668 1.00 98.06 70 HIS A N 1
ATOM 538 C CA . HIS A 1 70 ? -3.818 2.326 7.867 1.00 98.06 70 HIS A CA 1
ATOM 539 C C . HIS A 1 70 ? -2.828 1.777 8.890 1.00 98.06 70 HIS A C 1
ATOM 541 O O . HIS A 1 70 ? -3.235 1.483 10.012 1.00 98.06 70 HIS A O 1
ATOM 547 N N . SER A 1 71 ? -1.554 1.660 8.518 1.00 96.19 71 SER A N 1
ATOM 548 C CA . SER A 1 71 ? -0.498 1.262 9.449 1.00 96.19 71 SER A CA 1
ATOM 549 C C . SER A 1 71 ? 0.728 2.167 9.355 1.00 96.19 71 SER A C 1
ATOM 551 O O . SER A 1 71 ? 1.071 2.650 8.276 1.00 96.19 71 SER A O 1
ATOM 553 N N . ASN A 1 72 ? 1.381 2.417 10.489 1.00 95.62 72 ASN A N 1
ATOM 554 C CA . ASN A 1 72 ? 2.692 3.068 10.519 1.00 95.62 72 ASN A CA 1
ATOM 555 C C . ASN A 1 72 ? 3.867 2.079 10.609 1.00 95.62 72 ASN A C 1
ATOM 557 O O . ASN A 1 72 ? 5.004 2.500 10.402 1.00 95.62 72 ASN A O 1
ATOM 561 N N . GLY A 1 73 ? 3.611 0.797 10.888 1.00 95.56 73 GLY A N 1
ATOM 562 C CA . GLY A 1 73 ? 4.639 -0.226 11.085 1.00 95.56 73 GLY A CA 1
ATOM 563 C C . GLY A 1 73 ? 4.514 -1.402 10.115 1.00 95.56 73 GLY A C 1
ATOM 564 O O . GLY A 1 73 ? 4.420 -1.212 8.899 1.00 95.56 73 GLY A O 1
ATOM 565 N N . GLU A 1 74 ? 4.585 -2.632 10.630 1.00 98.06 74 GLU A N 1
ATOM 566 C CA . GLU A 1 74 ? 4.426 -3.828 9.795 1.00 98.06 74 GLU A CA 1
ATOM 567 C C . GLU A 1 74 ? 2.936 -4.132 9.607 1.00 98.06 74 GLU A C 1
ATOM 569 O O . GLU A 1 74 ? 2.168 -4.196 10.560 1.00 98.06 74 GLU A O 1
ATOM 574 N N . SER A 1 75 ? 2.513 -4.372 8.370 1.00 98.19 75 SER A N 1
ATOM 575 C CA . SER A 1 75 ? 1.163 -4.828 8.067 1.00 98.19 75 SER A CA 1
ATOM 576 C C . SER A 1 75 ? 1.194 -6.088 7.214 1.00 98.19 75 SER A C 1
ATOM 578 O O . SER A 1 75 ? 1.828 -6.135 6.159 1.00 98.19 75 SER A O 1
ATOM 580 N N . LYS A 1 76 ? 0.472 -7.111 7.665 1.00 98.75 76 LYS A N 1
ATOM 581 C CA . LYS A 1 76 ? 0.204 -8.358 6.952 1.00 98.75 76 LYS A CA 1
ATOM 582 C C . LYS A 1 76 ? -1.296 -8.448 6.684 1.00 98.75 76 LYS A C 1
ATOM 584 O O . LYS A 1 76 ? -2.087 -8.494 7.625 1.00 98.75 76 LYS A O 1
ATOM 589 N N . ALA A 1 77 ? -1.688 -8.502 5.417 1.00 98.19 77 ALA A N 1
ATOM 590 C CA . ALA A 1 77 ? -3.090 -8.572 5.017 1.00 98.19 77 ALA A CA 1
ATOM 591 C C . ALA A 1 77 ? -3.357 -9.768 4.097 1.00 98.19 77 ALA A C 1
ATOM 593 O O . ALA A 1 77 ? -2.660 -9.964 3.099 1.00 98.19 77 ALA A O 1
ATOM 594 N N . HIS A 1 78 ? -4.400 -10.531 4.416 1.00 98.62 78 HIS A N 1
ATOM 595 C CA . HIS A 1 78 ? -5.022 -11.498 3.516 1.00 98.62 78 HIS A CA 1
ATOM 596 C C . HIS A 1 78 ? -6.446 -11.034 3.225 1.00 98.62 78 HIS A C 1
ATOM 598 O O . HIS A 1 78 ? -7.243 -10.922 4.155 1.00 98.62 78 HIS A O 1
ATOM 604 N N . ASN A 1 79 ? -6.757 -10.747 1.962 1.00 98.25 79 ASN A N 1
ATOM 605 C CA . ASN A 1 79 ? -8.075 -10.265 1.563 1.00 98.25 79 ASN A CA 1
ATOM 606 C C . ASN A 1 79 ? -8.613 -11.044 0.349 1.00 98.25 79 ASN A C 1
ATOM 608 O O . ASN A 1 79 ? -7.858 -11.328 -0.581 1.00 98.25 79 ASN A O 1
ATOM 612 N N . ASN A 1 80 ? -9.893 -11.422 0.354 1.00 97.75 80 ASN A N 1
ATOM 613 C CA . ASN A 1 80 ? -10.528 -12.058 -0.810 1.00 97.75 80 ASN A CA 1
ATOM 614 C C . ASN A 1 80 ? -11.285 -11.081 -1.726 1.00 97.75 80 ASN A C 1
ATOM 616 O O . ASN A 1 80 ? -11.469 -11.388 -2.903 1.00 97.75 80 ASN A O 1
ATOM 620 N N . GLY A 1 81 ? -11.701 -9.925 -1.213 1.00 97.31 81 GLY A N 1
ATOM 621 C CA . GLY A 1 81 ? -12.390 -8.862 -1.934 1.00 97.31 81 GLY A CA 1
ATOM 622 C C . GLY A 1 81 ? -11.503 -7.641 -2.211 1.00 97.31 81 GLY A C 1
ATOM 623 O O . GLY A 1 81 ? -10.538 -7.694 -2.979 1.00 97.31 81 GLY A O 1
ATOM 624 N N . GLY A 1 82 ? -11.895 -6.486 -1.674 1.00 98.19 82 GLY A N 1
ATOM 625 C CA . GLY A 1 82 ? -11.260 -5.199 -1.957 1.00 98.19 82 GLY A CA 1
ATOM 626 C C . GLY A 1 82 ? -10.385 -4.725 -0.805 1.00 98.19 82 GLY A C 1
ATOM 627 O O . GLY A 1 82 ? -10.901 -4.436 0.265 1.00 98.19 82 GLY A O 1
ATOM 628 N N . LEU A 1 83 ? -9.083 -4.532 -1.028 1.00 98.69 83 LEU A N 1
ATOM 629 C CA . LEU A 1 83 ? -8.158 -4.001 -0.023 1.00 98.69 83 LEU A CA 1
ATOM 630 C C . LEU A 1 83 ? -7.637 -2.618 -0.429 1.00 98.69 83 LEU A C 1
ATOM 632 O O . LEU A 1 83 ? -6.990 -2.450 -1.464 1.00 98.69 83 LEU A O 1
ATOM 636 N N . LYS A 1 84 ? -7.868 -1.622 0.429 1.00 98.88 84 LYS A N 1
ATOM 637 C CA . LYS A 1 84 ? -7.228 -0.300 0.384 1.00 98.88 84 LYS A CA 1
ATOM 638 C C . LYS A 1 84 ? -6.260 -0.179 1.555 1.00 98.88 84 LYS A C 1
ATOM 640 O O . LYS A 1 84 ? -6.689 -0.166 2.706 1.00 98.88 84 LYS A O 1
ATOM 645 N N . ALA A 1 85 ? -4.971 -0.062 1.267 1.00 98.44 85 ALA A N 1
ATOM 646 C CA . ALA A 1 85 ? -3.931 0.010 2.285 1.00 98.44 85 ALA A CA 1
ATOM 647 C C . ALA A 1 85 ? -3.094 1.287 2.152 1.00 98.44 85 ALA A C 1
ATOM 649 O O . ALA A 1 85 ? -2.611 1.623 1.068 1.00 98.44 85 ALA A O 1
ATOM 650 N N . HIS A 1 86 ? -2.890 1.963 3.278 1.00 98.75 86 HIS A N 1
ATOM 651 C CA . HIS A 1 86 ? -1.893 3.015 3.446 1.00 98.75 86 HIS A CA 1
ATOM 652 C C . HIS A 1 86 ? -0.894 2.564 4.507 1.00 98.75 86 HIS A C 1
ATOM 654 O O . HIS A 1 86 ? -1.287 2.337 5.652 1.00 98.75 86 HIS A O 1
ATOM 660 N N . ASN A 1 87 ? 0.377 2.431 4.135 1.00 98.50 87 ASN A N 1
ATOM 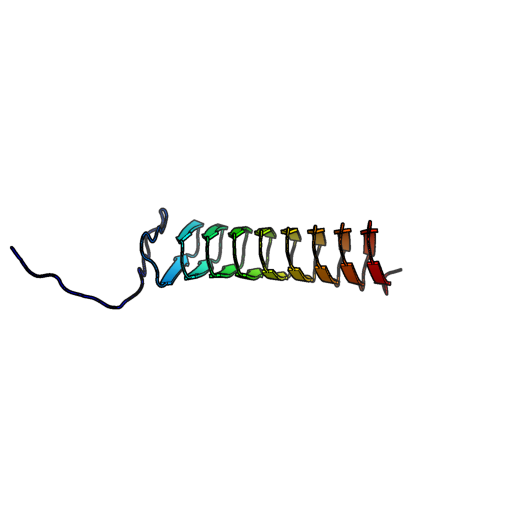661 C CA . ASN A 1 87 ? 1.417 1.994 5.059 1.00 98.50 87 ASN A CA 1
ATOM 662 C C . ASN A 1 87 ? 2.680 2.872 4.958 1.00 98.50 87 ASN A C 1
ATOM 664 O O . ASN A 1 87 ? 3.103 3.252 3.866 1.00 98.50 87 ASN A O 1
ATOM 668 N N . ASN A 1 88 ? 3.267 3.233 6.098 1.00 98.12 88 ASN A N 1
ATOM 669 C CA . ASN A 1 88 ? 4.554 3.929 6.152 1.00 98.12 88 ASN A CA 1
ATOM 670 C C . ASN A 1 88 ? 5.764 2.989 6.327 1.00 98.12 88 ASN A C 1
ATOM 672 O O . ASN A 1 88 ? 6.880 3.404 6.022 1.00 98.12 88 ASN A O 1
ATOM 676 N N . GLY A 1 89 ? 5.553 1.751 6.778 1.00 98.06 89 GLY A N 1
ATOM 677 C CA . GLY A 1 89 ? 6.571 0.729 7.019 1.00 98.06 89 GLY A CA 1
ATOM 678 C C . GLY A 1 89 ? 6.574 -0.396 5.976 1.00 98.06 89 GLY A C 1
ATOM 679 O O . GLY A 1 89 ? 6.721 -0.152 4.776 1.00 98.06 89 GLY A O 1
ATOM 680 N N . GLU A 1 90 ? 6.471 -1.647 6.439 1.00 98.75 90 GLU A N 1
ATOM 681 C CA . GLU A 1 90 ? 6.424 -2.834 5.571 1.00 98.75 90 GLU A CA 1
ATOM 682 C C . GLU A 1 90 ? 4.978 -3.307 5.392 1.00 98.75 90 GLU A C 1
ATOM 684 O O . GLU A 1 90 ? 4.296 -3.626 6.364 1.00 98.75 90 GLU A O 1
ATOM 689 N N . LEU A 1 91 ? 4.518 -3.422 4.146 1.00 98.75 91 LEU A N 1
ATOM 690 C CA . LEU A 1 91 ? 3.236 -4.026 3.795 1.00 98.75 91 LEU A CA 1
ATOM 691 C C . LEU A 1 91 ? 3.458 -5.341 3.040 1.00 98.75 91 LEU A C 1
ATOM 693 O O . LEU A 1 91 ? 3.980 -5.352 1.926 1.00 98.75 91 LEU A O 1
ATOM 697 N N . LYS A 1 92 ? 2.986 -6.445 3.618 1.00 98.88 92 LYS A N 1
ATOM 698 C CA . LYS A 1 92 ? 2.841 -7.750 2.967 1.00 98.88 92 LYS A CA 1
ATOM 699 C C . LYS A 1 92 ? 1.357 -8.003 2.695 1.00 98.88 92 LYS A C 1
ATOM 701 O O . LYS A 1 92 ? 0.573 -8.144 3.632 1.00 98.88 92 LYS A O 1
ATOM 706 N N . ALA A 1 93 ? 0.961 -8.075 1.429 1.00 98.56 93 ALA A N 1
ATOM 707 C CA . ALA A 1 93 ? -0.434 -8.264 1.037 1.00 98.56 93 ALA A CA 1
ATOM 708 C C . ALA A 1 93 ? -0.615 -9.475 0.114 1.00 98.56 93 ALA A C 1
ATOM 710 O O . ALA A 1 93 ? 0.052 -9.592 -0.915 1.00 98.56 93 ALA A O 1
ATOM 711 N N . HIS A 1 94 ? -1.570 -10.333 0.462 1.00 98.75 94 HIS A N 1
ATOM 712 C CA . HIS A 1 94 ? -2.130 -11.359 -0.411 1.00 98.75 94 HIS A CA 1
ATOM 713 C C . HIS A 1 94 ? -3.586 -10.998 -0.696 1.00 98.75 94 HIS A C 1
ATOM 715 O O . HIS A 1 94 ? -4.395 -10.971 0.233 1.00 98.75 94 HIS A O 1
ATOM 721 N N . ASN A 1 95 ? -3.917 -10.708 -1.953 1.00 98.62 95 ASN A N 1
ATOM 722 C CA . ASN A 1 95 ? -5.273 -10.326 -2.332 1.00 98.62 95 ASN A CA 1
ATOM 723 C C . ASN A 1 95 ? -5.778 -11.098 -3.560 1.00 98.62 95 ASN A C 1
ATOM 725 O O . ASN A 1 95 ? -5.061 -11.256 -4.548 1.00 98.62 95 ASN A O 1
ATOM 729 N N . ASN A 1 96 ? -7.020 -11.576 -3.507 1.00 98.31 96 ASN A N 1
ATOM 730 C CA . ASN A 1 96 ? -7.673 -12.205 -4.655 1.00 98.31 96 ASN A CA 1
ATOM 731 C C . ASN A 1 96 ? -8.483 -11.222 -5.518 1.00 98.31 96 ASN A C 1
ATOM 733 O O . ASN A 1 96 ? -8.714 -11.526 -6.687 1.00 98.31 96 ASN A O 1
ATOM 737 N N . GLY A 1 97 ? -8.868 -10.053 -4.994 1.00 98.06 97 GLY A N 1
ATOM 738 C CA . GLY A 1 97 ? -9.663 -9.051 -5.712 1.00 98.06 97 GLY A CA 1
ATOM 739 C C . GLY A 1 97 ? -8.888 -7.789 -6.112 1.00 98.06 97 GLY A C 1
ATOM 740 O O . GLY A 1 97 ? -7.873 -7.857 -6.810 1.00 98.06 97 GLY A O 1
ATOM 741 N N . GLU A 1 98 ? -9.402 -6.608 -5.743 1.00 98.75 98 GLU A N 1
ATOM 742 C CA . GLU A 1 98 ? -8.757 -5.317 -6.046 1.00 98.75 98 GLU A CA 1
ATOM 743 C C . GLU A 1 98 ? -7.869 -4.872 -4.878 1.00 98.75 98 GLU A C 1
ATOM 745 O O . GLU A 1 98 ? -8.361 -4.619 -3.779 1.00 98.75 98 GLU A O 1
ATOM 750 N N . LEU A 1 99 ? -6.565 -4.722 -5.116 1.00 98.75 99 LEU A N 1
ATOM 751 C CA . LEU A 1 99 ? -5.612 -4.135 -4.175 1.00 98.75 99 LEU A CA 1
ATOM 752 C C . LEU A 1 99 ? -5.234 -2.718 -4.618 1.00 98.75 99 LEU A C 1
ATOM 754 O O . LEU A 1 99 ? -4.630 -2.522 -5.673 1.00 98.75 99 LEU A O 1
ATOM 758 N N . LYS A 1 100 ? -5.527 -1.726 -3.777 1.00 98.88 100 LYS A N 1
ATOM 759 C CA . LYS A 1 100 ? -4.994 -0.361 -3.871 1.00 98.88 100 LYS A CA 1
ATOM 760 C C . LYS A 1 100 ? -4.043 -0.116 -2.704 1.00 98.88 100 LYS A C 1
ATOM 762 O O . LYS A 1 100 ? -4.485 -0.068 -1.559 1.00 98.88 100 LYS A O 1
ATOM 767 N N . ALA A 1 101 ? -2.757 0.060 -2.987 1.00 98.62 101 ALA A N 1
ATOM 768 C CA . ALA A 1 101 ? -1.734 0.262 -1.967 1.00 98.62 101 ALA A CA 1
ATOM 769 C C . ALA A 1 101 ? -0.973 1.577 -2.178 1.00 98.62 101 ALA A C 1
ATOM 771 O O . ALA A 1 101 ? -0.458 1.843 -3.266 1.00 98.62 101 ALA A O 1
ATOM 772 N N . HIS A 1 102 ? -0.870 2.367 -1.113 1.00 98.81 102 HIS A N 1
ATOM 773 C CA . HIS A 1 102 ? 0.063 3.483 -0.988 1.00 98.81 102 HIS A CA 1
ATOM 774 C C . HIS A 1 102 ? 1.066 3.142 0.107 1.00 98.81 102 HIS A C 1
ATOM 776 O O . HIS A 1 102 ? 0.671 2.976 1.262 1.00 98.81 102 HIS A O 1
ATOM 782 N N . ASN A 1 103 ? 2.342 3.027 -0.248 1.00 98.62 103 ASN A N 1
ATOM 783 C CA . ASN A 1 103 ? 3.368 2.594 0.688 1.00 98.62 103 ASN A CA 1
ATOM 784 C C . ASN A 1 103 ? 4.633 3.460 0.619 1.00 98.62 103 ASN A C 1
ATOM 786 O O . ASN A 1 103 ? 5.138 3.747 -0.467 1.00 98.62 103 ASN A O 1
ATOM 790 N N . ASN A 1 104 ? 5.154 3.881 1.772 1.00 98.31 104 ASN A N 1
ATOM 791 C CA . ASN A 1 104 ? 6.405 4.646 1.827 1.00 98.31 104 ASN A CA 1
ATOM 792 C C . ASN A 1 104 ? 7.652 3.774 2.047 1.00 98.31 104 ASN A C 1
ATOM 794 O O . ASN A 1 104 ? 8.745 4.219 1.704 1.00 98.31 104 ASN A O 1
ATOM 798 N N . GLY A 1 105 ? 7.503 2.551 2.565 1.00 98.19 105 GLY A N 1
ATOM 799 C CA . GLY A 1 105 ? 8.608 1.621 2.818 1.00 98.19 105 GLY A CA 1
ATOM 800 C C . GLY A 1 105 ? 8.679 0.465 1.815 1.00 98.19 105 GLY A C 1
ATOM 801 O O . GLY A 1 105 ? 8.787 0.675 0.605 1.00 98.19 105 GLY A O 1
ATOM 802 N N . GLU A 1 106 ? 8.630 -0.774 2.315 1.00 98.81 106 GLU A N 1
ATOM 803 C CA . GLU A 1 106 ? 8.642 -1.985 1.479 1.00 98.81 106 GLU A CA 1
ATOM 804 C C . GLU A 1 106 ? 7.221 -2.520 1.261 1.00 98.81 106 GLU A C 1
ATOM 806 O O . GLU A 1 106 ? 6.484 -2.757 2.215 1.00 98.81 106 GLU A O 1
ATOM 811 N N . LEU A 1 107 ? 6.836 -2.727 0.002 1.00 98.75 107 LEU A N 1
ATOM 812 C CA . LEU A 1 107 ? 5.581 -3.362 -0.387 1.00 98.75 107 LEU A CA 1
ATOM 813 C C . LEU A 1 107 ? 5.878 -4.697 -1.067 1.00 98.75 107 LEU A C 1
ATOM 815 O O . LEU A 1 107 ? 6.459 -4.736 -2.150 1.00 98.75 107 LEU A O 1
ATOM 819 N N . LYS A 1 108 ? 5.420 -5.790 -0.458 1.00 98.88 108 LYS A N 1
ATOM 820 C CA . LYS A 1 108 ? 5.359 -7.125 -1.058 1.00 98.88 108 LYS A CA 1
ATOM 821 C C . LYS A 1 108 ? 3.898 -7.473 -1.342 1.00 98.88 108 LYS A C 1
ATOM 823 O O . LYS A 1 108 ? 3.114 -7.639 -0.409 1.00 98.88 108 LYS A O 1
ATOM 828 N N . ALA A 1 109 ? 3.525 -7.589 -2.612 1.00 98.62 109 ALA A N 1
ATOM 829 C CA . ALA A 1 109 ? 2.153 -7.867 -3.026 1.00 98.62 109 ALA A CA 1
ATOM 830 C C . ALA A 1 109 ? 2.067 -9.126 -3.897 1.00 98.62 109 ALA A C 1
ATOM 832 O O . ALA A 1 109 ? 2.729 -9.222 -4.930 1.00 98.62 109 ALA A O 1
ATOM 833 N N . HIS A 1 110 ? 1.198 -10.053 -3.504 1.00 98.75 110 HIS A N 1
ATOM 834 C CA . HIS A 1 110 ? 0.716 -11.149 -4.339 1.00 98.75 110 HIS A CA 1
ATOM 835 C C . HIS A 1 110 ? -0.761 -10.913 -4.632 1.00 98.75 110 HIS A C 1
ATOM 837 O O . HIS A 1 110 ? -1.575 -10.905 -3.707 1.00 98.75 110 HIS A O 1
ATOM 843 N N . ASN A 1 111 ? -1.105 -10.701 -5.899 1.00 98.56 111 ASN A N 1
ATOM 844 C CA . ASN A 1 111 ? -2.459 -10.319 -6.275 1.00 98.56 111 ASN A CA 1
ATOM 845 C C . ASN A 1 111 ? -2.985 -11.133 -7.463 1.00 98.56 111 ASN A C 1
ATOM 847 O O . ASN A 1 111 ? -2.311 -11.254 -8.484 1.00 98.56 111 ASN A O 1
ATOM 851 N N . ASN A 1 112 ? -4.193 -11.684 -7.348 1.00 98.06 112 ASN A N 1
ATOM 852 C CA . ASN A 1 112 ? -4.826 -12.414 -8.454 1.00 98.06 112 ASN A CA 1
ATOM 853 C C . ASN A 1 112 ? -5.749 -11.539 -9.320 1.00 98.06 112 ASN A C 1
ATOM 855 O O . ASN A 1 112 ? -6.049 -11.925 -10.445 1.00 98.06 112 ASN A O 1
ATOM 859 N N . GLY A 1 113 ? -6.164 -10.364 -8.834 1.00 97.56 113 GLY A N 1
ATOM 860 C CA . GLY A 1 113 ? -7.047 -9.439 -9.551 1.00 97.56 113 GLY A CA 1
ATOM 861 C C . GLY A 1 113 ? -6.343 -8.181 -10.074 1.00 97.56 113 GLY A C 1
ATOM 862 O O . GLY A 1 113 ? -5.347 -8.248 -10.797 1.00 97.56 113 GLY A O 1
ATOM 863 N N . GLU A 1 114 ? -6.860 -6.998 -9.723 1.00 98.62 114 GLU A N 1
ATOM 864 C CA . GLU A 1 114 ? -6.254 -5.709 -10.100 1.00 98.62 114 GLU A CA 1
ATOM 865 C C . GLU A 1 114 ? -5.396 -5.154 -8.956 1.00 98.62 114 GLU A C 1
ATOM 867 O O . GLU A 1 114 ? -5.890 -4.929 -7.855 1.00 98.62 114 GLU A O 1
ATOM 872 N N . LEU A 1 115 ? -4.116 -4.897 -9.229 1.00 98.62 115 LEU A N 1
ATOM 873 C CA . LEU A 1 115 ? -3.180 -4.258 -8.311 1.00 98.62 115 LEU A CA 1
ATOM 874 C C . LEU A 1 115 ? -2.861 -2.845 -8.799 1.00 98.62 115 LEU A C 1
ATOM 876 O O . LEU A 1 115 ? -2.301 -2.654 -9.878 1.00 98.62 115 LEU A O 1
ATOM 880 N N . LYS A 1 116 ? -3.173 -1.845 -7.976 1.00 98.81 116 LYS A N 1
ATOM 881 C CA . LYS A 1 116 ? -2.724 -0.456 -8.121 1.00 98.81 116 LYS A CA 1
ATOM 882 C C . LYS A 1 116 ? -1.798 -0.120 -6.958 1.00 98.81 116 LYS A C 1
ATOM 884 O O . LYS A 1 116 ? -2.250 -0.037 -5.818 1.00 98.81 116 LYS A O 1
ATOM 889 N N . ALA A 1 117 ? -0.518 0.085 -7.245 1.00 98.50 117 ALA A N 1
ATOM 890 C CA . ALA A 1 117 ? 0.493 0.379 -6.237 1.00 98.50 117 ALA A CA 1
ATOM 891 C C . ALA A 1 117 ? 1.170 1.728 -6.501 1.00 98.50 117 ALA A C 1
ATOM 893 O O . ALA A 1 117 ? 1.667 1.977 -7.599 1.00 98.50 117 ALA A O 1
ATOM 894 N N . HIS A 1 118 ? 1.222 2.570 -5.474 1.00 98.69 118 HIS A N 1
ATOM 895 C CA . HIS A 1 118 ? 2.081 3.746 -5.399 1.00 98.69 118 HIS A CA 1
ATOM 896 C C . HIS A 1 118 ? 3.086 3.526 -4.275 1.00 98.69 118 HIS A C 1
ATOM 898 O O . HIS A 1 118 ? 2.687 3.424 -3.114 1.00 98.69 118 HIS A O 1
ATOM 904 N N . ASN A 1 119 ? 4.370 3.434 -4.610 1.00 98.50 119 ASN A N 1
ATOM 905 C CA . ASN A 1 119 ? 5.402 3.080 -3.645 1.00 98.50 119 ASN A CA 1
ATOM 906 C C . ASN A 1 119 ? 6.615 4.014 -3.729 1.00 98.50 119 ASN A C 1
ATOM 908 O O . ASN A 1 119 ? 7.122 4.283 -4.817 1.00 98.50 119 ASN A O 1
ATOM 912 N N . ASN A 1 120 ? 7.087 4.511 -2.586 1.00 98.12 120 ASN A N 1
ATOM 913 C CA . ASN A 1 120 ? 8.288 5.355 -2.531 1.00 98.12 120 ASN A CA 1
ATOM 914 C C . ASN A 1 120 ? 9.576 4.577 -2.204 1.00 98.12 120 ASN A C 1
ATOM 916 O O . ASN A 1 120 ? 10.658 5.111 -2.426 1.00 98.12 120 ASN A O 1
ATOM 920 N N . GLY A 1 121 ? 9.477 3.334 -1.718 1.00 97.81 121 GLY A N 1
ATOM 921 C CA . GLY A 1 121 ? 10.625 2.487 -1.375 1.00 97.81 121 GLY A CA 1
ATOM 922 C C . GLY A 1 121 ? 10.815 1.299 -2.326 1.00 97.81 121 GLY A C 1
ATOM 923 O O . GLY A 1 121 ? 10.943 1.465 -3.540 1.00 97.81 121 GLY A O 1
ATOM 924 N N . GLU A 1 122 ? 10.834 0.076 -1.786 1.00 98.69 122 GLU A N 1
ATOM 925 C CA . GLU A 1 122 ? 10.931 -1.156 -2.586 1.00 98.69 122 GLU A CA 1
ATOM 926 C C . GLU A 1 122 ? 9.544 -1.765 -2.824 1.00 98.69 122 GLU A C 1
ATOM 928 O O . GLU A 1 122 ? 8.804 -2.025 -1.880 1.00 98.69 122 GLU A O 1
ATOM 933 N N . LEU A 1 123 ? 9.192 -2.007 -4.085 1.00 98.62 123 LEU A N 1
ATOM 934 C CA . LEU A 1 123 ? 7.981 -2.704 -4.503 1.00 98.62 123 LEU A CA 1
ATOM 935 C C . LEU A 1 123 ? 8.361 -4.047 -5.128 1.00 98.62 123 LEU A C 1
ATOM 937 O O . LEU A 1 123 ? 9.011 -4.098 -6.171 1.00 98.62 123 LEU A O 1
ATOM 9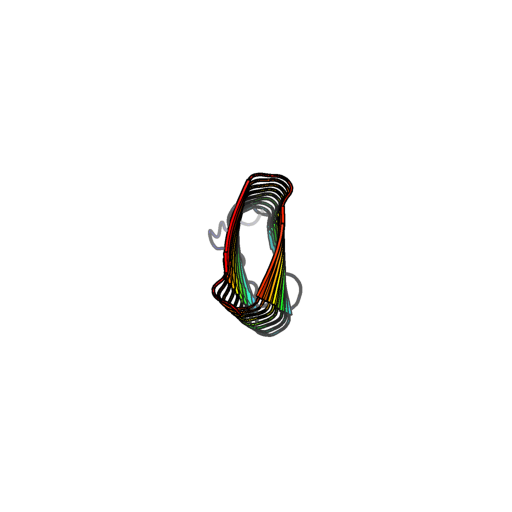41 N N . LYS A 1 124 ? 7.906 -5.137 -4.512 1.00 98.75 124 LYS A N 1
ATOM 942 C CA . LYS A 1 124 ? 7.911 -6.493 -5.063 1.00 98.75 124 LYS A CA 1
ATOM 943 C C . LYS A 1 124 ? 6.469 -6.911 -5.339 1.00 98.75 124 LYS A C 1
ATOM 945 O O . LYS A 1 124 ? 5.697 -7.106 -4.403 1.00 98.75 124 LYS A O 1
ATOM 950 N N . ALA A 1 125 ? 6.103 -7.053 -6.606 1.00 98.25 125 ALA A N 1
ATOM 951 C CA . ALA A 1 125 ? 4.757 -7.434 -7.017 1.00 98.25 125 ALA A CA 1
ATOM 952 C C . ALA A 1 125 ? 4.778 -8.721 -7.848 1.00 98.25 125 ALA A C 1
ATOM 954 O O . ALA A 1 125 ? 5.513 -8.818 -8.828 1.00 98.25 125 ALA A O 1
ATOM 955 N N . HIS A 1 126 ? 3.939 -9.681 -7.474 1.00 98.38 126 HIS A N 1
ATOM 956 C CA . HIS A 1 126 ? 3.559 -10.807 -8.316 1.00 98.38 126 HIS A CA 1
ATOM 957 C C . HIS A 1 126 ? 2.059 -10.718 -8.581 1.00 98.38 126 HIS A C 1
ATOM 959 O O . HIS A 1 126 ? 1.261 -10.816 -7.645 1.00 98.38 126 HIS A O 1
ATOM 965 N N . ASN A 1 127 ? 1.666 -10.532 -9.835 1.00 97.94 127 ASN A N 1
ATOM 966 C CA . ASN A 1 127 ? 0.278 -10.276 -10.180 1.00 97.94 127 ASN A CA 1
ATOM 967 C C . ASN A 1 127 ? -0.193 -11.155 -11.349 1.00 97.94 127 ASN A C 1
ATOM 969 O O . ASN A 1 127 ? 0.487 -11.275 -12.360 1.00 97.94 127 ASN A O 1
ATOM 973 N N . ASN A 1 128 ? -1.354 -11.795 -11.195 1.00 96.75 128 ASN A N 1
ATOM 974 C CA . ASN A 1 128 ? -1.942 -12.649 -12.238 1.00 96.75 128 ASN A CA 1
ATOM 975 C C . ASN A 1 128 ? -3.030 -11.948 -13.066 1.00 96.75 128 ASN A C 1
ATOM 977 O O . ASN A 1 128 ? -3.474 -12.499 -14.067 1.00 96.75 128 ASN A O 1
ATOM 981 N N . GLY A 1 129 ? -3.471 -10.760 -12.649 1.00 95.38 129 GLY A N 1
ATOM 982 C CA . GLY A 1 129 ? -4.454 -9.962 -13.376 1.00 95.38 129 GLY A CA 1
ATOM 983 C C . GLY A 1 129 ? -3.821 -8.715 -13.982 1.00 95.38 129 GLY A C 1
ATOM 984 O O . GLY A 1 129 ? -2.964 -8.793 -14.851 1.00 95.38 129 GLY A O 1
ATOM 985 N N . LYS A 1 130 ? -4.220 -7.532 -13.511 1.00 97.56 130 LYS A N 1
ATOM 986 C CA . LYS A 1 130 ? -3.711 -6.252 -14.033 1.00 97.56 130 LYS A CA 1
ATOM 987 C C . LYS A 1 130 ? -2.884 -5.508 -12.995 1.00 97.56 130 LYS A C 1
ATOM 989 O O . LYS A 1 130 ? -3.417 -5.143 -11.949 1.00 97.56 130 LYS A O 1
ATOM 994 N N . LEU A 1 131 ? -1.631 -5.208 -13.315 1.00 97.69 131 LEU A N 1
ATOM 995 C CA . LEU A 1 131 ? -0.728 -4.433 -12.471 1.00 97.69 131 LEU A CA 1
ATOM 996 C C . LEU A 1 131 ? -0.556 -3.018 -13.020 1.00 97.69 131 LEU A C 1
ATOM 998 O O . LEU A 1 131 ? -0.086 -2.807 -14.136 1.00 97.69 131 LEU A O 1
ATOM 1002 N N . LYS A 1 132 ? -0.893 -2.022 -12.202 1.00 98.38 132 LYS A N 1
ATOM 1003 C CA . LYS A 1 132 ? -0.497 -0.628 -12.395 1.00 98.38 132 LYS A CA 1
ATOM 1004 C C . LYS A 1 132 ? 0.392 -0.184 -11.235 1.00 98.38 132 LYS A C 1
ATOM 1006 O O . LYS A 1 132 ? -0.089 -0.044 -10.113 1.00 98.38 132 LYS A O 1
ATOM 1011 N N . ALA A 1 133 ? 1.667 0.060 -11.509 1.00 97.69 133 ALA A N 1
ATOM 1012 C CA . ALA A 1 133 ? 2.645 0.472 -10.510 1.00 97.69 133 ALA A CA 1
ATOM 1013 C C . ALA A 1 133 ? 3.202 1.866 -10.824 1.00 97.69 133 ALA A C 1
ATOM 1015 O O . ALA A 1 133 ? 3.554 2.159 -11.966 1.00 97.69 133 ALA A O 1
ATOM 1016 N N . HIS A 1 134 ? 3.295 2.711 -9.803 1.00 98.25 134 HIS A N 1
ATOM 1017 C CA . HIS A 1 134 ? 4.112 3.917 -9.806 1.00 98.25 134 HIS A CA 1
ATOM 1018 C C . HIS A 1 134 ? 5.112 3.813 -8.659 1.00 98.25 134 HIS A C 1
ATOM 1020 O O . HIS A 1 134 ? 4.705 3.776 -7.495 1.00 98.25 134 HIS A O 1
ATOM 1026 N N . ASN A 1 135 ? 6.401 3.770 -8.970 1.00 97.69 135 ASN A N 1
ATOM 1027 C CA . ASN A 1 135 ? 7.435 3.524 -7.977 1.00 97.69 135 ASN A CA 1
ATOM 1028 C C . ASN A 1 135 ? 8.582 4.541 -8.084 1.00 97.69 135 ASN A C 1
ATOM 1030 O O . ASN A 1 135 ? 9.069 4.830 -9.171 1.00 97.69 135 ASN A O 1
ATOM 1034 N N . ASN A 1 136 ? 8.994 5.111 -6.950 1.00 96.81 136 ASN A N 1
ATOM 1035 C CA . ASN A 1 136 ? 10.105 6.073 -6.884 1.00 96.81 136 ASN A CA 1
ATOM 1036 C C . ASN A 1 136 ? 11.414 5.462 -6.353 1.00 96.81 136 ASN A C 1
ATOM 1038 O O . ASN A 1 136 ? 12.409 6.170 -6.244 1.00 96.81 136 ASN A O 1
ATOM 1042 N N . GLY A 1 137 ? 11.415 4.173 -6.005 1.00 96.38 137 GLY A N 1
ATOM 1043 C CA . GLY A 1 137 ? 12.589 3.466 -5.494 1.00 96.38 137 GLY A CA 1
ATOM 1044 C C . GLY A 1 137 ? 12.955 2.271 -6.366 1.00 96.38 137 GLY A C 1
ATOM 1045 O O . GLY A 1 137 ? 13.401 2.426 -7.496 1.00 96.38 137 GLY A O 1
ATOM 1046 N N . LYS A 1 138 ? 12.764 1.052 -5.856 1.00 98.19 138 LYS A N 1
ATOM 1047 C CA . LYS A 1 138 ? 13.086 -0.184 -6.591 1.00 98.19 138 LYS A CA 1
ATOM 1048 C C . LYS A 1 138 ? 11.832 -0.986 -6.904 1.00 98.19 138 LYS A C 1
ATOM 1050 O O . LYS A 1 138 ? 11.142 -1.397 -5.978 1.00 98.19 138 LYS A O 1
ATOM 1055 N N . LEU A 1 139 ? 11.565 -1.250 -8.177 1.00 97.94 139 LEU A N 1
ATOM 1056 C CA . LEU A 1 139 ? 10.441 -2.058 -8.636 1.00 97.94 139 LEU A CA 1
ATOM 1057 C C . LEU A 1 139 ? 10.922 -3.411 -9.163 1.00 97.94 139 LEU A C 1
ATOM 1059 O O . LEU A 1 139 ? 11.675 -3.496 -10.131 1.00 97.94 139 LEU A O 1
ATOM 1063 N N . LYS A 1 140 ? 10.430 -4.485 -8.547 1.00 98.19 140 LYS A N 1
ATOM 1064 C CA . LYS A 1 140 ? 10.452 -5.849 -9.079 1.00 98.19 140 LYS A CA 1
ATOM 1065 C C . LYS A 1 140 ? 9.023 -6.310 -9.333 1.00 98.19 140 LYS A C 1
ATOM 1067 O O . LYS A 1 140 ? 8.265 -6.494 -8.383 1.00 98.19 140 LYS A O 1
ATOM 1072 N N . ALA A 1 141 ? 8.665 -6.511 -10.593 1.00 96.44 141 ALA A N 1
ATOM 1073 C CA . ALA A 1 141 ? 7.338 -6.964 -10.989 1.00 96.44 141 ALA A CA 1
ATOM 1074 C C . ALA A 1 141 ? 7.424 -8.258 -11.803 1.00 96.44 141 ALA A C 1
ATOM 1076 O O . ALA A 1 141 ? 8.209 -8.350 -12.744 1.00 96.44 141 ALA A O 1
ATOM 1077 N N . HIS A 1 142 ? 6.597 -9.232 -11.445 1.00 96.56 142 HIS A N 1
ATOM 1078 C CA . HIS A 1 142 ? 6.270 -10.378 -12.281 1.00 96.56 142 HIS A CA 1
ATOM 1079 C C . HIS A 1 142 ? 4.763 -10.356 -12.526 1.00 96.56 142 HIS A C 1
ATOM 1081 O O . HIS A 1 142 ? 3.983 -10.492 -11.580 1.00 96.56 142 HIS A O 1
ATOM 1087 N N . ASP A 1 143 ? 4.358 -10.140 -13.768 1.00 94.38 143 ASP A N 1
ATOM 1088 C CA . ASP A 1 143 ? 2.957 -10.042 -14.159 1.00 94.38 143 ASP A CA 1
ATOM 1089 C C . ASP A 1 143 ? 2.620 -11.110 -15.205 1.00 94.38 143 ASP A C 1
ATOM 1091 O O . ASP A 1 143 ? 3.398 -11.356 -16.124 1.00 94.38 143 ASP A O 1
ATOM 1095 N N . ASN A 1 144 ? 1.477 -11.775 -15.040 1.00 93.12 144 ASN A N 1
ATOM 1096 C CA . ASN A 1 144 ? 0.961 -12.760 -15.995 1.00 93.12 144 ASN A CA 1
ATOM 1097 C C . ASN A 1 144 ? -0.248 -12.240 -16.793 1.00 93.12 144 ASN A C 1
ATOM 1099 O O . ASN A 1 144 ? -0.926 -13.043 -17.432 1.00 93.12 144 ASN A O 1
ATOM 1103 N N . GLY A 1 145 ? -0.564 -10.942 -16.738 1.00 91.94 145 GLY A N 1
ATOM 1104 C CA . GLY A 1 145 ? -1.770 -10.400 -17.361 1.00 91.94 145 GLY A CA 1
ATOM 1105 C C . GLY A 1 145 ? -1.557 -9.070 -18.076 1.00 91.94 145 GLY A C 1
ATOM 1106 O O . GLY A 1 145 ? -1.453 -9.041 -19.294 1.00 91.94 145 GLY A O 1
ATOM 1107 N N . LYS A 1 146 ? -1.595 -7.939 -17.374 1.00 93.19 146 LYS A N 1
ATOM 1108 C CA . LYS A 1 146 ? -1.266 -6.649 -17.991 1.00 93.19 146 LYS A CA 1
ATOM 1109 C C . LYS A 1 146 ? -0.466 -5.773 -17.054 1.00 93.19 146 LYS A C 1
ATOM 1111 O O . LYS A 1 146 ? -1.026 -5.232 -16.092 1.00 93.19 146 LYS A O 1
ATOM 1116 N N . LEU A 1 147 ? 0.773 -5.483 -17.441 1.00 94.38 147 LEU A N 1
ATOM 1117 C CA . LEU A 1 147 ? 1.644 -4.571 -16.719 1.00 94.38 147 LEU A CA 1
ATOM 1118 C C . LEU A 1 147 ? 1.609 -3.142 -17.281 1.00 94.38 147 LEU A C 1
ATOM 1120 O O . LEU A 1 147 ? 1.778 -2.880 -18.470 1.00 94.38 147 LEU A O 1
ATOM 1124 N N . LYS A 1 148 ? 1.440 -2.169 -16.385 1.00 95.75 148 LYS A N 1
ATOM 1125 C CA . LYS A 1 148 ? 1.769 -0.758 -16.608 1.00 95.75 148 LYS A CA 1
ATOM 1126 C C . LYS A 1 148 ? 2.603 -0.247 -15.442 1.00 95.75 148 LYS A C 1
ATOM 1128 O O . LYS A 1 148 ? 2.069 -0.038 -14.354 1.00 95.75 148 LYS A O 1
ATOM 1133 N N . ALA A 1 149 ? 3.887 -0.006 -15.678 1.00 93.56 149 ALA A N 1
ATOM 1134 C CA . ALA A 1 149 ? 4.799 0.531 -14.677 1.00 93.56 149 ALA A CA 1
ATOM 1135 C C . ALA A 1 149 ? 5.309 1.918 -15.082 1.00 93.56 149 ALA A C 1
ATOM 1137 O O . ALA A 1 149 ? 5.728 2.128 -16.218 1.00 93.56 149 ALA A O 1
ATOM 1138 N N . HIS A 1 150 ? 5.283 2.847 -14.133 1.00 94.12 150 HIS A N 1
ATOM 1139 C CA . HIS A 1 150 ? 6.071 4.073 -14.155 1.00 94.12 150 HIS A CA 1
ATOM 1140 C C . HIS A 1 150 ? 7.067 3.981 -13.004 1.00 94.12 150 HIS A C 1
ATOM 1142 O O . HIS A 1 150 ? 6.658 3.819 -11.855 1.00 94.12 150 HIS A O 1
ATOM 1148 N N . ASP A 1 151 ? 8.356 4.038 -13.310 1.00 92.12 151 ASP A N 1
ATOM 1149 C CA . ASP A 1 151 ? 9.414 3.897 -12.318 1.00 92.12 151 ASP A CA 1
ATOM 1150 C C . ASP A 1 151 ? 10.444 5.014 -12.496 1.00 92.12 151 ASP A C 1
ATOM 1152 O O . ASP A 1 151 ? 10.873 5.284 -13.618 1.00 92.12 151 ASP A O 1
ATOM 1156 N N . ASN A 1 152 ? 10.797 5.673 -11.392 1.00 90.94 152 ASN A N 1
ATOM 1157 C CA . ASN A 1 152 ? 11.819 6.722 -11.342 1.00 90.94 152 ASN A CA 1
ATOM 1158 C C . ASN A 1 152 ? 13.139 6.223 -10.716 1.00 90.94 152 ASN A C 1
ATOM 1160 O O . ASN A 1 152 ? 13.990 7.041 -10.368 1.00 90.94 152 ASN A O 1
ATOM 1164 N N . GLY A 1 153 ? 13.309 4.908 -10.538 1.00 90.81 153 GLY A N 1
ATOM 1165 C CA . GLY A 1 153 ? 14.488 4.304 -9.922 1.00 90.81 153 GLY A CA 1
ATOM 1166 C C . GLY A 1 153 ? 14.948 3.036 -10.649 1.00 90.81 153 GLY A C 1
ATOM 1167 O O . GLY A 1 153 ? 15.249 3.080 -11.841 1.00 90.81 153 GLY A O 1
ATOM 1168 N N . GLU A 1 154 ? 15.102 1.919 -9.926 1.00 92.38 154 GLU A N 1
ATOM 1169 C CA . GLU A 1 154 ? 15.503 0.639 -10.537 1.00 92.38 154 GLU A CA 1
ATOM 1170 C C . GLU A 1 154 ? 14.275 -0.206 -10.894 1.00 92.38 154 GLU A C 1
ATOM 1172 O O . GLU A 1 154 ? 13.596 -0.722 -10.003 1.00 92.38 154 GLU A O 1
ATOM 1177 N N . LEU A 1 155 ? 14.081 -0.462 -12.191 1.00 94.44 155 LEU A N 1
ATOM 1178 C CA . LEU A 1 155 ? 13.022 -1.323 -12.713 1.00 94.44 155 LEU A CA 1
ATOM 1179 C C . LEU A 1 155 ? 13.544 -2.697 -13.158 1.00 94.44 155 LEU A C 1
ATOM 1181 O O . LEU A 1 155 ? 14.407 -2.812 -14.028 1.00 94.44 155 LEU A O 1
ATOM 1185 N N . LYS A 1 156 ? 12.935 -3.756 -12.620 1.00 95.00 156 LYS A N 1
ATOM 1186 C CA . LYS A 1 156 ? 13.008 -5.136 -13.118 1.00 95.00 156 LYS A CA 1
ATOM 1187 C C . LYS A 1 156 ? 11.596 -5.678 -13.286 1.00 95.00 156 LYS A C 1
ATOM 1189 O O . LYS A 1 156 ? 10.931 -5.994 -12.303 1.00 95.00 156 LYS A O 1
ATOM 1194 N N . ALA A 1 157 ? 11.148 -5.788 -14.528 1.00 91.25 157 ALA A N 1
ATOM 1195 C CA . ALA A 1 157 ? 9.818 -6.274 -14.859 1.00 91.25 157 ALA A CA 1
ATOM 1196 C C . ALA A 1 157 ? 9.894 -7.493 -15.777 1.00 91.25 157 ALA A C 1
ATOM 1198 O O . ALA A 1 157 ? 10.684 -7.517 -16.719 1.00 91.25 157 ALA A O 1
ATOM 1199 N N . HIS A 1 158 ? 9.049 -8.475 -15.494 1.00 90.75 158 HIS A N 1
ATOM 1200 C CA . HIS A 1 158 ? 8.754 -9.595 -16.370 1.00 90.75 158 HIS A CA 1
ATOM 1201 C C . HIS A 1 158 ? 7.246 -9.619 -16.606 1.00 90.75 158 HIS A C 1
ATOM 1203 O O . HIS A 1 158 ? 6.484 -9.630 -15.638 1.00 90.75 158 HIS A O 1
ATOM 1209 N N . ASP A 1 159 ? 6.837 -9.584 -17.870 1.00 88.00 159 ASP A N 1
ATOM 1210 C CA . ASP A 1 159 ? 5.437 -9.584 -18.286 1.00 88.00 159 ASP A CA 1
ATOM 1211 C C . ASP A 1 159 ? 5.204 -10.769 -19.229 1.00 88.00 159 ASP A C 1
ATOM 1213 O O . ASP A 1 159 ? 5.813 -10.842 -20.297 1.00 88.00 159 ASP A O 1
ATOM 1217 N N . ASN A 1 160 ? 4.369 -11.713 -18.796 1.00 85.50 160 ASN A N 1
ATOM 1218 C CA . ASN A 1 160 ? 3.942 -12.869 -19.589 1.00 85.50 160 ASN A CA 1
ATOM 1219 C C . ASN A 1 160 ? 2.589 -12.641 -20.275 1.00 85.50 160 ASN A C 1
ATOM 1221 O O . ASN A 1 160 ? 2.126 -13.513 -21.013 1.00 85.50 160 ASN A O 1
ATOM 1225 N N . GLY A 1 161 ? 1.927 -11.518 -20.001 1.00 67.75 161 GLY A N 1
ATOM 1226 C CA . GLY A 1 161 ? 0.633 -11.185 -20.565 1.00 67.75 161 GLY A CA 1
ATOM 1227 C C . GLY A 1 161 ? 0.775 -10.465 -21.904 1.00 67.75 161 GLY A C 1
ATOM 1228 O O . GLY A 1 161 ? 1.465 -9.456 -22.011 1.00 67.75 161 GLY A O 1
ATOM 1229 N N . SER A 1 162 ? 0.152 -11.016 -22.949 1.00 53.12 162 SER A N 1
ATOM 1230 C CA . SER A 1 162 ? 0.089 -10.417 -24.296 1.00 53.12 162 SER A CA 1
ATOM 1231 C C . SER A 1 162 ? -1.035 -9.388 -24.415 1.00 53.12 162 SER A C 1
ATOM 1233 O O . SER A 1 162 ? -2.147 -9.675 -23.913 1.00 53.12 162 SER A O 1
#